Protein AF-F6DLI9-F1 (afdb_monomer_lite)

Organism: Desulforamulus ruminis (strain ATCC 23193 / DSM 2154 / NCIMB 8452 / DL) (NCBI:txid696281)

Structure (mmCIF, N/CA/C/O backbone):
data_AF-F6DLI9-F1
#
_entry.id   AF-F6DLI9-F1
#
loop_
_atom_site.group_PDB
_atom_site.id
_atom_site.type_symbol
_atom_site.label_atom_id
_atom_site.label_alt_id
_atom_site.label_comp_id
_atom_site.label_asym_id
_atom_site.label_entity_id
_atom_site.label_seq_id
_atom_site.pdbx_PDB_ins_code
_atom_site.Cartn_x
_atom_site.Cartn_y
_atom_site.Cartn_z
_atom_site.occupancy
_atom_site.B_iso_or_equiv
_atom_site.auth_seq_id
_atom_site.auth_comp_id
_atom_site.auth_asym_id
_atom_site.auth_atom_id
_atom_site.pdbx_PDB_model_num
ATOM 1 N N . MET A 1 1 ? 3.201 16.894 10.510 1.00 66.88 1 MET A N 1
ATOM 2 C CA . MET A 1 1 ? 3.672 15.906 9.509 1.00 66.88 1 MET A CA 1
ATOM 3 C C . MET A 1 1 ? 3.843 14.516 10.125 1.00 66.88 1 MET A C 1
ATOM 5 O O . MET A 1 1 ? 3.150 13.602 9.703 1.00 66.88 1 MET A O 1
ATOM 9 N N . LEU A 1 2 ? 4.632 14.368 11.197 1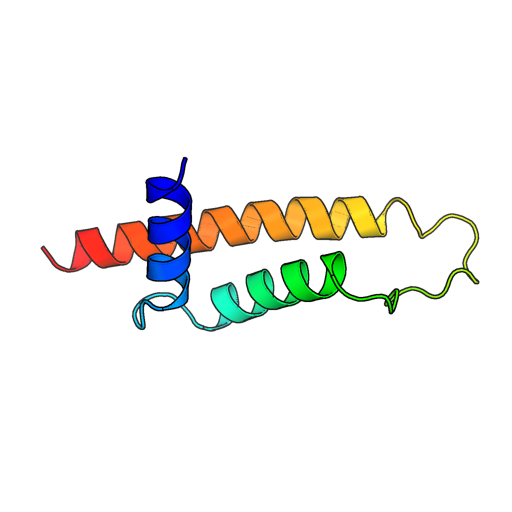.00 85.56 2 LEU A N 1
ATOM 10 C CA . LEU A 1 2 ? 4.956 13.072 11.821 1.00 85.56 2 LEU A CA 1
ATOM 11 C C . LEU A 1 2 ? 3.750 12.245 12.323 1.00 85.56 2 LEU A C 1
ATOM 13 O O . LEU A 1 2 ? 3.736 11.027 12.189 1.00 85.56 2 LEU A O 1
ATOM 17 N N . LYS A 1 3 ? 2.693 12.895 12.833 1.00 87.69 3 LYS A N 1
ATOM 18 C CA . LYS A 1 3 ? 1.468 12.206 13.293 1.00 87.69 3 LYS A CA 1
ATOM 19 C C . LYS A 1 3 ? 0.739 11.453 12.171 1.00 87.69 3 LYS A C 1
ATOM 21 O O . LYS A 1 3 ? 0.191 10.387 12.416 1.00 87.69 3 LYS A O 1
ATOM 26 N N . LYS A 1 4 ? 0.743 11.992 10.943 1.00 85.56 4 LYS A N 1
ATOM 27 C CA . LYS A 1 4 ? 0.113 11.341 9.779 1.00 85.56 4 LYS A CA 1
ATOM 28 C C . LYS A 1 4 ? 0.884 10.086 9.373 1.00 85.56 4 LYS A C 1
ATOM 30 O O . LYS A 1 4 ? 0.272 9.069 9.073 1.00 85.56 4 LYS A O 1
ATOM 35 N N . PHE A 1 5 ? 2.213 10.162 9.425 1.00 86.94 5 PHE A N 1
ATOM 36 C CA . PHE A 1 5 ? 3.091 9.025 9.170 1.00 86.94 5 PHE A CA 1
ATOM 37 C C . PHE A 1 5 ? 2.871 7.911 10.199 1.00 86.94 5 PHE A C 1
ATOM 39 O O . PHE A 1 5 ? 2.605 6.774 9.830 1.00 86.94 5 PHE A O 1
ATOM 46 N N . TRP A 1 6 ? 2.854 8.252 11.488 1.00 89.75 6 TRP A N 1
ATOM 47 C CA . TRP A 1 6 ? 2.553 7.286 12.546 1.00 89.75 6 TRP A CA 1
ATOM 48 C C . TRP A 1 6 ? 1.183 6.629 12.390 1.00 89.75 6 TRP A C 1
ATOM 50 O O . TRP A 1 6 ? 1.059 5.425 12.579 1.00 89.75 6 TRP A O 1
ATOM 60 N N . PHE A 1 7 ? 0.166 7.395 12.001 1.00 90.25 7 PHE A N 1
ATOM 61 C CA . PHE A 1 7 ? -1.167 6.856 11.744 1.00 90.25 7 PHE A CA 1
ATOM 62 C C . PHE A 1 7 ? -1.178 5.852 10.582 1.00 90.25 7 PHE A C 1
ATOM 64 O O . PHE A 1 7 ? -1.870 4.838 10.631 1.00 90.25 7 PHE A O 1
ATOM 71 N N . PHE A 1 8 ? -0.377 6.100 9.548 1.00 89.62 8 PHE A N 1
ATOM 72 C CA . PHE A 1 8 ? -0.211 5.167 8.439 1.00 89.62 8 PHE A CA 1
ATOM 73 C C . PHE A 1 8 ? 0.490 3.871 8.873 1.00 89.62 8 PHE A C 1
ATOM 75 O O . PHE A 1 8 ? 0.027 2.781 8.540 1.00 89.62 8 PHE A O 1
ATOM 82 N N . ILE A 1 9 ? 1.540 3.968 9.694 1.00 90.69 9 ILE A N 1
ATOM 83 C CA . ILE A 1 9 ? 2.195 2.792 10.289 1.00 90.69 9 ILE A CA 1
ATOM 84 C C . ILE A 1 9 ? 1.213 2.005 11.169 1.00 90.69 9 ILE A C 1
ATOM 86 O O . ILE A 1 9 ? 1.132 0.783 11.063 1.00 90.69 9 ILE A O 1
ATOM 90 N N . GLN A 1 10 ? 0.398 2.686 11.977 1.00 91.88 10 GLN A N 1
ATOM 91 C CA . GLN A 1 10 ? -0.657 2.040 12.764 1.00 91.88 10 GLN A CA 1
ATOM 92 C C . GLN A 1 10 ? -1.674 1.312 11.876 1.00 91.88 10 GLN A C 1
ATOM 94 O O . GLN A 1 10 ? -2.084 0.202 12.210 1.00 91.88 10 GLN A O 1
ATOM 99 N N . ALA A 1 11 ? -2.046 1.888 10.731 1.00 91.12 11 ALA A N 1
ATOM 100 C CA . ALA A 1 11 ? -2.933 1.242 9.768 1.00 91.12 11 ALA A CA 1
ATOM 101 C C . ALA A 1 11 ? -2.324 -0.033 9.161 1.00 91.12 11 ALA A C 1
ATOM 103 O O . ALA A 1 11 ? -3.024 -1.038 9.033 1.00 91.12 11 ALA A O 1
ATOM 104 N N . LEU A 1 12 ? -1.023 -0.029 8.852 1.00 90.62 12 LEU A N 1
ATOM 105 C CA . LEU A 1 12 ? -0.304 -1.213 8.365 1.00 90.62 12 LEU A CA 1
ATOM 106 C C . LEU A 1 12 ? -0.205 -2.315 9.432 1.00 90.62 12 LEU A C 1
ATOM 108 O O . LEU A 1 12 ? -0.399 -3.496 9.134 1.00 90.62 12 LEU A O 1
ATOM 112 N N . LEU A 1 13 ? 0.044 -1.942 10.686 1.00 92.00 13 LEU A N 1
ATOM 113 C CA . LEU A 1 13 ? 0.194 -2.891 11.792 1.00 92.00 13 LEU A CA 1
ATOM 114 C C . LEU A 1 13 ? -1.145 -3.399 12.348 1.00 92.00 13 LEU A C 1
ATOM 116 O O . LEU A 1 13 ? -1.175 -4.421 13.027 1.00 92.00 13 LEU A O 1
ATOM 120 N N . ASN A 1 14 ? -2.265 -2.735 12.053 1.00 91.00 14 ASN A N 1
ATOM 121 C CA . ASN A 1 14 ? -3.560 -3.106 12.616 1.00 91.00 14 ASN A CA 1
ATOM 122 C C . ASN A 1 14 ? -4.052 -4.464 12.059 1.00 91.00 14 ASN A C 1
ATOM 124 O O . ASN A 1 14 ? -4.271 -4.578 10.849 1.00 91.00 14 ASN A O 1
ATOM 128 N N . PRO A 1 15 ? -4.265 -5.496 12.900 1.00 89.38 15 PRO A N 1
ATOM 129 C CA . PRO A 1 15 ? -4.690 -6.828 12.454 1.00 89.38 15 PRO A CA 1
ATOM 130 C C . PRO A 1 15 ? -6.112 -6.862 11.871 1.00 89.38 15 PRO A C 1
ATOM 132 O O . PRO A 1 15 ? -6.433 -7.769 11.114 1.00 89.38 15 PRO A O 1
ATOM 135 N N . LEU A 1 16 ? -6.948 -5.867 12.179 1.00 89.94 16 LEU A N 1
ATOM 136 C CA . LEU A 1 16 ? -8.312 -5.733 11.656 1.00 89.94 16 LEU A CA 1
ATOM 137 C C . LEU A 1 16 ? -8.346 -5.184 10.223 1.00 89.94 16 LEU A C 1
ATOM 139 O O . LEU A 1 16 ? -9.386 -5.226 9.569 1.00 89.94 16 LEU A O 1
ATOM 143 N N . VAL A 1 17 ? -7.229 -4.642 9.730 1.00 91.88 17 VAL A N 1
ATOM 144 C CA . VAL A 1 17 ? -7.109 -4.210 8.335 1.00 91.88 17 VAL A CA 1
ATOM 145 C C . VAL A 1 17 ? -6.789 -5.434 7.471 1.00 91.88 17 VAL A C 1
ATOM 147 O O . VAL A 1 17 ? -5.824 -6.139 7.780 1.00 91.88 17 VAL A O 1
ATOM 150 N N . PRO A 1 18 ? -7.530 -5.679 6.372 1.00 92.62 18 PRO A N 1
ATOM 151 C CA . PRO A 1 18 ? -7.287 -6.817 5.490 1.00 92.62 18 PRO A CA 1
ATOM 152 C C . PRO A 1 18 ? -5.833 -6.899 5.016 1.00 92.62 18 PRO A C 1
ATOM 154 O O . PRO A 1 18 ? -5.302 -5.937 4.455 1.00 92.62 18 PRO A O 1
ATOM 157 N N . SER A 1 19 ? -5.204 -8.070 5.168 1.00 91.00 19 SER A N 1
ATOM 158 C CA . SER A 1 19 ? -3.806 -8.292 4.766 1.00 91.00 19 SER A CA 1
ATOM 159 C C . SER A 1 19 ? -3.567 -7.997 3.286 1.00 91.00 19 SER A C 1
ATOM 161 O O . SER A 1 19 ? -2.521 -7.465 2.932 1.00 91.00 19 SER A O 1
ATOM 163 N N . ARG A 1 20 ? -4.570 -8.239 2.428 1.00 91.31 20 ARG A N 1
ATOM 164 C CA . ARG A 1 20 ? -4.525 -7.899 0.998 1.00 91.31 20 ARG A CA 1
ATOM 165 C C . ARG A 1 20 ? -4.151 -6.433 0.752 1.00 91.31 20 ARG A C 1
ATOM 167 O O . ARG A 1 20 ? -3.277 -6.173 -0.063 1.00 91.31 20 ARG A O 1
ATOM 174 N N . LEU A 1 21 ? -4.760 -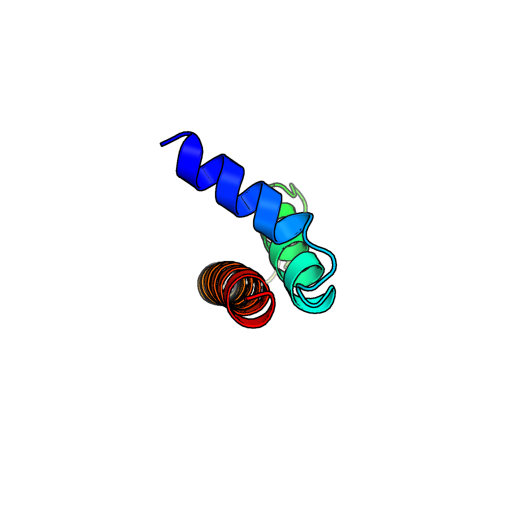5.488 1.475 1.00 91.31 21 LEU A N 1
ATOM 175 C CA . LEU A 1 21 ? -4.460 -4.059 1.307 1.00 91.31 21 LEU A CA 1
ATOM 176 C C . LEU A 1 21 ? -3.024 -3.732 1.723 1.00 91.31 21 LEU A C 1
ATOM 178 O O . LEU A 1 21 ? -2.368 -2.914 1.087 1.00 91.31 21 LEU A O 1
ATOM 182 N N . LYS A 1 22 ? -2.521 -4.399 2.765 1.00 90.94 22 LYS A N 1
ATOM 183 C CA . LYS A 1 22 ? -1.142 -4.228 3.236 1.00 90.94 22 LYS A CA 1
ATOM 184 C C . LYS A 1 22 ? -0.144 -4.704 2.186 1.00 90.94 22 LYS A C 1
ATOM 186 O O . LYS A 1 22 ? 0.803 -3.982 1.899 1.00 90.94 22 LYS A O 1
ATOM 191 N N . TYR A 1 23 ? -0.382 -5.875 1.592 1.00 91.06 23 TYR A N 1
ATOM 192 C CA . TYR A 1 23 ? 0.469 -6.416 0.532 1.00 91.06 23 TYR A CA 1
ATOM 193 C C . TYR A 1 23 ? 0.441 -5.558 -0.731 1.00 91.06 23 TYR A C 1
ATOM 195 O O . TYR A 1 23 ? 1.490 -5.321 -1.314 1.00 91.06 23 TYR A O 1
ATOM 203 N N . GLU A 1 24 ? -0.723 -5.046 -1.133 1.00 89.50 24 GLU A N 1
ATOM 204 C CA . GLU A 1 24 ? -0.833 -4.177 -2.312 1.00 89.50 24 GLU A CA 1
ATOM 205 C C . GLU A 1 24 ? -0.093 -2.842 -2.108 1.00 89.50 24 GLU A C 1
ATOM 207 O O . GLU A 1 24 ? 0.640 -2.400 -2.990 1.00 89.50 24 GLU A O 1
ATOM 212 N N . VAL A 1 25 ? -0.224 -2.219 -0.929 1.00 89.94 25 VAL A N 1
ATOM 213 C CA . VAL A 1 25 ? 0.516 -0.992 -0.583 1.00 89.94 25 VAL A CA 1
ATOM 214 C C . VAL A 1 25 ? 2.018 -1.262 -0.479 1.00 89.94 25 VAL A C 1
ATOM 216 O O . VAL A 1 25 ? 2.811 -0.483 -1.002 1.00 89.94 25 VAL A O 1
ATOM 219 N N . ALA A 1 26 ? 2.418 -2.371 0.149 1.00 88.12 26 ALA A N 1
ATOM 220 C CA . ALA A 1 26 ? 3.819 -2.778 0.222 1.00 88.12 26 ALA A CA 1
ATOM 221 C C . ALA A 1 26 ? 4.400 -3.049 -1.173 1.00 88.12 26 ALA A C 1
ATOM 223 O O . ALA A 1 26 ? 5.501 -2.596 -1.455 1.00 88.12 26 ALA A O 1
ATOM 224 N N . GLY A 1 27 ? 3.648 -3.704 -2.062 1.00 86.69 27 GLY A N 1
ATOM 225 C CA . GLY A 1 27 ? 4.042 -3.941 -3.451 1.00 86.69 27 GLY A CA 1
ATOM 226 C C . GLY A 1 27 ? 4.253 -2.645 -4.231 1.00 86.69 27 GLY A C 1
ATOM 227 O O . GLY A 1 27 ? 5.248 -2.522 -4.934 1.00 86.69 27 GLY A O 1
ATOM 228 N N . CYS A 1 28 ? 3.389 -1.642 -4.037 1.00 85.00 28 CYS A N 1
ATOM 229 C CA . CYS A 1 28 ? 3.586 -0.319 -4.640 1.00 85.00 28 CYS A CA 1
ATOM 230 C C . CYS A 1 28 ? 4.849 0.372 -4.100 1.00 85.00 28 CYS A C 1
ATOM 232 O O . CYS A 1 28 ? 5.606 0.948 -4.870 1.00 85.00 28 CYS A O 1
ATOM 234 N N . ILE A 1 29 ? 5.108 0.306 -2.788 1.00 85.12 29 ILE A N 1
ATOM 235 C CA . ILE A 1 29 ? 6.328 0.879 -2.189 1.00 85.12 29 ILE A CA 1
ATOM 236 C C . ILE A 1 29 ? 7.576 0.168 -2.720 1.00 85.12 29 ILE A C 1
ATOM 238 O O . ILE A 1 29 ? 8.555 0.826 -3.057 1.00 85.12 29 ILE A O 1
ATOM 242 N N . VAL A 1 30 ? 7.531 -1.163 -2.813 1.00 85.06 30 VAL A N 1
ATOM 243 C CA . VAL A 1 30 ? 8.615 -1.957 -3.391 1.00 85.06 30 VAL A CA 1
ATOM 244 C C . VAL A 1 30 ? 8.830 -1.563 -4.844 1.00 85.06 30 VAL A C 1
ATOM 246 O O . VAL A 1 30 ? 9.974 -1.342 -5.190 1.00 85.06 30 VAL A O 1
ATOM 249 N N . TYR A 1 31 ? 7.786 -1.374 -5.657 1.00 75.44 31 TYR A N 1
ATOM 250 C CA . TYR A 1 31 ? 7.924 -0.870 -7.030 1.00 75.44 31 TYR A CA 1
ATOM 251 C C . TYR A 1 31 ? 8.661 0.478 -7.077 1.00 75.44 31 TYR A C 1
ATOM 253 O O . TYR A 1 31 ? 9.631 0.610 -7.806 1.00 75.44 31 TYR A O 1
ATOM 261 N N . PHE A 1 32 ? 8.279 1.445 -6.234 1.00 74.88 32 PHE A N 1
ATOM 262 C CA . PHE A 1 32 ? 8.923 2.769 -6.201 1.00 74.88 32 PHE A CA 1
ATOM 263 C C . PHE A 1 32 ? 10.377 2.768 -5.695 1.00 74.88 32 PHE A C 1
ATOM 265 O O . PHE A 1 32 ? 11.111 3.714 -5.971 1.00 74.88 32 PHE A O 1
ATOM 272 N N . ILE A 1 33 ? 10.779 1.769 -4.903 1.00 76.50 33 ILE A N 1
ATOM 273 C CA . ILE A 1 33 ? 12.141 1.643 -4.346 1.00 76.50 33 ILE A CA 1
ATOM 274 C C . ILE A 1 33 ? 12.992 0.661 -5.168 1.00 76.50 33 ILE A C 1
ATOM 276 O O . ILE A 1 33 ? 14.222 0.698 -5.109 1.00 76.50 33 ILE A O 1
ATOM 280 N N . SER A 1 34 ? 12.347 -0.241 -5.903 1.00 72.06 34 SER A N 1
ATOM 281 C CA . SER A 1 34 ? 12.979 -1.311 -6.656 1.00 72.06 34 SER A CA 1
ATOM 2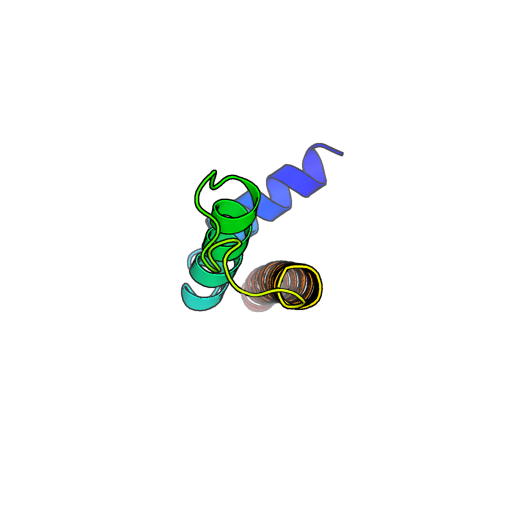82 C C . SER A 1 34 ? 13.808 -0.722 -7.797 1.00 72.06 34 SER A C 1
ATOM 284 O O . SER A 1 34 ? 13.266 0.011 -8.615 1.00 72.06 34 SER A O 1
ATOM 286 N N . PRO A 1 35 ? 15.097 -1.086 -7.913 1.00 57.59 35 PRO A N 1
ATOM 287 C CA . PRO A 1 35 ? 15.891 -0.812 -9.110 1.00 57.59 35 PRO A CA 1
ATOM 288 C C . PRO A 1 35 ? 15.525 -1.749 -10.277 1.00 57.59 35 PRO A C 1
ATOM 290 O O . PRO A 1 35 ? 16.143 -1.687 -11.334 1.00 57.59 35 PRO A O 1
ATOM 293 N N . ILE A 1 36 ? 14.590 -2.678 -10.052 1.00 56.03 36 ILE A N 1
ATOM 294 C CA . ILE A 1 36 ? 14.085 -3.637 -11.030 1.00 56.03 36 ILE A CA 1
ATOM 295 C C . ILE A 1 36 ? 12.760 -3.091 -11.555 1.00 56.03 36 ILE A C 1
ATOM 297 O O . ILE A 1 36 ? 11.753 -3.148 -10.841 1.00 56.03 36 ILE A O 1
ATOM 301 N N . ASP A 1 37 ? 12.773 -2.614 -12.796 1.00 58.31 37 ASP A N 1
ATOM 302 C CA . ASP A 1 37 ? 11.558 -2.368 -13.560 1.00 58.31 37 ASP A CA 1
ATOM 303 C C . ASP A 1 37 ? 10.925 -3.712 -13.934 1.00 58.31 37 ASP A C 1
ATOM 305 O O . ASP A 1 37 ? 11.539 -4.573 -14.570 1.00 58.31 37 ASP A O 1
ATOM 309 N N . PHE A 1 38 ? 9.672 -3.915 -13.521 1.00 54.97 38 PHE A N 1
ATOM 310 C CA . PHE A 1 38 ? 8.892 -5.095 -13.920 1.00 54.97 38 PHE A CA 1
ATOM 311 C C . PHE A 1 38 ? 8.630 -5.133 -15.432 1.00 54.97 38 PHE A C 1
ATOM 313 O O . PHE A 1 38 ? 8.306 -6.192 -15.973 1.00 54.97 38 PHE A O 1
ATOM 320 N N . ILE A 1 39 ? 8.769 -3.989 -16.102 1.00 55.97 39 ILE A N 1
ATOM 321 C CA . ILE A 1 39 ? 8.693 -3.839 -17.547 1.00 55.97 39 ILE A CA 1
ATOM 322 C C . ILE A 1 39 ? 10.103 -3.474 -18.013 1.00 55.97 39 ILE A C 1
ATOM 324 O O . ILE A 1 39 ? 10.528 -2.340 -17.828 1.00 55.97 39 ILE A O 1
ATOM 328 N N . PRO A 1 40 ? 10.857 -4.422 -18.589 1.00 52.84 40 PRO A N 1
ATOM 329 C CA . PRO A 1 40 ? 12.155 -4.115 -19.164 1.00 52.84 40 PRO A CA 1
ATOM 330 C C . PRO A 1 40 ? 12.000 -3.018 -20.222 1.00 52.84 40 PRO A C 1
ATOM 332 O O . PRO A 1 40 ? 11.082 -3.095 -21.042 1.00 52.84 40 PRO A O 1
ATOM 335 N N . ASP A 1 41 ? 12.945 -2.077 -20.273 1.00 54.44 41 ASP A N 1
ATOM 336 C CA . ASP A 1 41 ? 13.045 -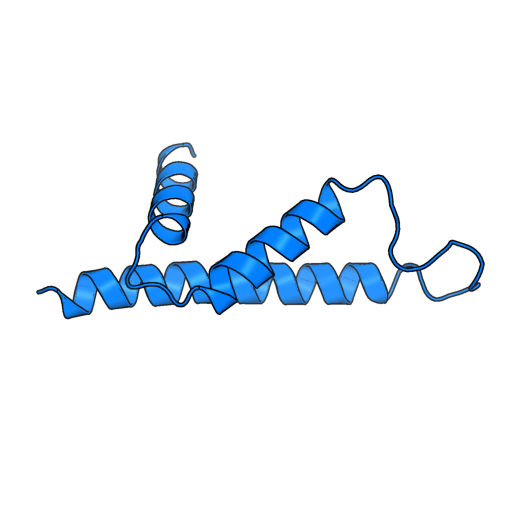0.961 -21.239 1.00 54.44 41 ASP A CA 1
ATOM 337 C C . ASP A 1 41 ? 13.039 -1.365 -22.739 1.00 54.44 41 ASP A C 1
ATOM 339 O O . ASP A 1 41 ? 13.233 -0.542 -23.632 1.00 54.44 41 ASP A O 1
ATOM 343 N N . PHE A 1 42 ? 12.810 -2.640 -23.060 1.00 54.59 42 PHE A N 1
ATOM 344 C CA . PHE A 1 42 ? 12.737 -3.194 -24.412 1.00 54.59 42 PHE A CA 1
ATOM 345 C C . PHE A 1 42 ? 11.439 -2.878 -25.170 1.00 54.59 42 PHE A C 1
ATOM 347 O O . PHE A 1 42 ? 11.359 -3.170 -26.365 1.00 54.59 42 PHE A O 1
ATOM 354 N N . ILE A 1 43 ? 10.420 -2.308 -24.518 1.00 58.81 43 ILE A N 1
ATOM 355 C CA . ILE A 1 43 ? 9.141 -1.981 -25.159 1.00 58.81 43 ILE A CA 1
ATOM 356 C C . ILE A 1 43 ? 9.070 -0.462 -25.388 1.00 58.81 43 ILE A C 1
ATOM 358 O O . ILE A 1 43 ? 8.788 0.299 -24.459 1.00 58.81 43 ILE A O 1
ATOM 362 N N . PRO A 1 44 ? 9.296 0.021 -26.624 1.00 49.47 44 PRO A N 1
ATOM 363 C CA . PRO A 1 44 ? 9.132 1.434 -26.919 1.00 49.47 44 PRO A CA 1
ATOM 364 C C . PRO A 1 44 ? 7.643 1.778 -26.747 1.00 49.47 44 PRO A C 1
ATOM 366 O O . PRO A 1 44 ? 6.800 1.154 -27.385 1.00 49.47 44 PRO A O 1
ATOM 369 N N . LEU A 1 45 ? 7.342 2.763 -25.887 1.00 59.03 45 LEU A N 1
ATOM 370 C CA . LEU A 1 45 ? 6.021 3.311 -25.491 1.00 59.03 45 LEU A CA 1
ATOM 371 C C . LEU A 1 45 ? 5.356 2.817 -24.183 1.00 59.03 45 LEU A C 1
ATOM 373 O O . LEU A 1 45 ? 4.395 3.466 -23.766 1.00 59.03 45 LEU A O 1
ATOM 377 N N . SER A 1 46 ? 5.817 1.770 -23.488 1.00 60.16 46 SER A N 1
ATOM 378 C CA . SER A 1 46 ? 5.095 1.277 -22.289 1.00 60.16 46 SER A CA 1
ATOM 379 C C . SER A 1 46 ? 5.428 2.007 -20.982 1.00 60.16 46 SER A C 1
ATOM 381 O O . SER A 1 46 ? 4.516 2.206 -20.182 1.00 60.16 46 SER A O 1
ATOM 383 N N . GLY A 1 47 ? 6.670 2.475 -20.818 1.00 58.22 47 GLY A N 1
ATOM 384 C CA . GLY A 1 47 ? 7.243 2.988 -19.556 1.00 58.22 47 GLY A CA 1
ATOM 385 C C . GLY A 1 47 ? 6.678 4.298 -18.983 1.00 58.22 47 GLY A C 1
ATOM 386 O O . GLY A 1 47 ? 7.322 4.942 -18.171 1.00 58.22 47 GLY A O 1
ATOM 387 N N . ARG A 1 48 ? 5.536 4.794 -19.474 1.00 64.19 48 ARG A N 1
ATOM 388 C CA . ARG A 1 48 ? 4.838 5.971 -18.901 1.00 64.19 48 ARG A CA 1
ATOM 389 C C . ARG A 1 48 ? 3.409 5.667 -18.475 1.00 64.19 48 ARG A C 1
ATOM 391 O O . ARG A 1 48 ? 2.843 6.377 -17.643 1.00 64.19 48 ARG A O 1
ATOM 398 N N . ALA A 1 49 ? 2.790 4.670 -19.104 1.00 70.75 49 ALA A N 1
ATOM 399 C CA . ALA A 1 49 ? 1.420 4.277 -18.807 1.00 70.75 49 ALA A CA 1
ATOM 400 C C . ALA A 1 49 ? 1.373 3.354 -17.581 1.00 70.75 49 ALA A C 1
ATOM 402 O O . ALA A 1 49 ? 0.462 3.465 -16.764 1.00 70.75 49 ALA A O 1
ATOM 403 N N . ASP A 1 50 ? 2.370 2.488 -17.435 1.00 72.12 50 ASP A N 1
ATOM 404 C CA . ASP A 1 50 ? 2.598 1.638 -16.267 1.00 72.12 50 ASP A CA 1
ATOM 405 C C . ASP A 1 50 ? 2.802 2.439 -14.976 1.00 72.12 50 ASP A C 1
ATOM 407 O O . ASP A 1 50 ? 2.097 2.190 -13.996 1.00 72.12 50 ASP A O 1
ATOM 411 N N . ASP A 1 51 ? 3.649 3.464 -14.992 1.00 74.31 51 ASP A N 1
ATOM 412 C CA . ASP A 1 51 ? 3.902 4.329 -13.839 1.00 74.31 51 ASP A CA 1
ATOM 413 C C . ASP A 1 51 ? 2.630 5.037 -13.360 1.00 74.31 51 ASP A C 1
ATOM 415 O O . ASP A 1 51 ? 2.358 5.114 -12.158 1.00 74.31 51 ASP A O 1
ATOM 419 N N . LEU A 1 52 ? 1.793 5.508 -14.291 1.00 82.25 52 LEU A N 1
ATOM 420 C CA . LEU A 1 52 ? 0.493 6.103 -13.966 1.00 82.25 52 LEU A CA 1
ATOM 421 C C . LEU A 1 52 ? -0.461 5.082 -13.347 1.00 82.25 52 LEU A C 1
ATOM 423 O O . LEU A 1 52 ? -1.173 5.404 -12.391 1.00 82.25 52 LEU A O 1
ATOM 427 N N . VAL A 1 53 ? -0.480 3.854 -13.866 1.00 83.69 53 VAL A N 1
ATOM 428 C CA . VAL A 1 53 ? -1.313 2.777 -13.321 1.00 83.69 53 VAL A CA 1
ATOM 429 C C . VAL A 1 53 ? -0.868 2.429 -11.904 1.00 83.69 53 VAL A C 1
ATOM 431 O O . VAL A 1 53 ? -1.716 2.370 -11.009 1.00 83.69 53 VAL A O 1
ATOM 434 N N . VAL A 1 54 ? 0.435 2.260 -11.667 1.00 83.00 54 VAL A N 1
ATOM 435 C CA . VAL A 1 54 ? 0.975 1.951 -10.335 1.00 83.00 54 VAL A CA 1
ATOM 436 C C . VAL A 1 54 ? 0.734 3.106 -9.366 1.00 83.00 54 VAL A C 1
ATOM 438 O O . VAL A 1 54 ? 0.317 2.871 -8.230 1.00 83.00 54 VAL A O 1
ATOM 441 N N . LEU A 1 55 ? 0.894 4.354 -9.807 1.00 85.31 55 LEU A N 1
ATOM 442 C CA . LEU A 1 55 ? 0.628 5.532 -8.984 1.00 85.31 55 LEU A CA 1
ATOM 443 C C . LEU A 1 55 ? -0.847 5.616 -8.571 1.00 85.31 55 LEU A C 1
ATOM 445 O O . LEU A 1 55 ? -1.157 5.714 -7.380 1.00 85.31 55 LEU A O 1
ATOM 449 N N . LEU A 1 56 ? -1.768 5.561 -9.537 1.00 88.31 56 LEU A N 1
ATOM 450 C CA . LEU A 1 56 ? -3.207 5.638 -9.270 1.00 88.31 56 LEU A CA 1
ATOM 451 C C . LEU A 1 56 ? -3.665 4.474 -8.390 1.00 88.31 56 LEU A C 1
ATOM 453 O O . LEU A 1 56 ? -4.454 4.660 -7.454 1.00 88.31 56 LEU A O 1
ATOM 457 N N . TRP A 1 57 ? -3.145 3.278 -8.656 1.00 88.50 57 TRP A N 1
ATOM 458 C CA . TRP A 1 57 ? -3.450 2.102 -7.862 1.00 88.50 57 TRP A CA 1
ATOM 459 C C . TRP A 1 57 ? -2.908 2.240 -6.434 1.00 88.50 57 TRP A C 1
ATOM 461 O O . TRP A 1 57 ? -3.675 2.068 -5.482 1.00 88.50 57 TRP A O 1
ATOM 471 N N . GLY A 1 58 ? -1.647 2.634 -6.263 1.00 88.50 58 GLY A N 1
ATOM 472 C CA . GLY A 1 58 ? -1.017 2.840 -4.960 1.00 88.50 58 GLY A CA 1
ATOM 473 C C . GLY A 1 58 ? -1.734 3.894 -4.118 1.00 88.50 58 GLY A C 1
ATOM 474 O O . GLY A 1 58 ? -2.031 3.647 -2.945 1.00 88.50 58 GLY A O 1
ATOM 475 N N . VAL A 1 59 ? -2.122 5.024 -4.720 1.00 90.06 59 VAL A N 1
ATOM 476 C CA . VAL A 1 59 ? -2.914 6.069 -4.046 1.00 90.06 59 VAL A CA 1
ATOM 477 C C . VAL A 1 59 ? -4.265 5.520 -3.592 1.00 90.06 59 VAL A C 1
ATOM 479 O O . VAL A 1 59 ? -4.648 5.697 -2.429 1.00 90.06 59 VAL A O 1
ATOM 482 N N . LYS A 1 60 ? -4.973 4.801 -4.471 1.00 93.06 60 LYS A N 1
ATOM 483 C CA . LYS A 1 60 ? -6.260 4.188 -4.130 1.00 93.06 60 LYS A CA 1
ATOM 484 C C . LYS A 1 60 ? -6.122 3.192 -2.975 1.00 93.06 60 LYS A C 1
ATOM 486 O O . LYS A 1 60 ? -6.935 3.224 -2.053 1.00 93.06 60 LYS A O 1
ATO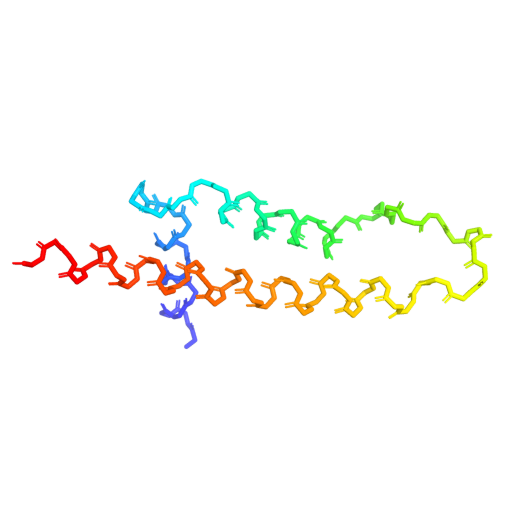M 491 N N . ARG A 1 61 ? -5.093 2.337 -2.974 1.00 92.88 61 ARG A N 1
ATOM 492 C CA . ARG A 1 61 ? -4.891 1.359 -1.886 1.00 92.88 61 ARG A CA 1
ATOM 493 C C . ARG A 1 61 ? -4.422 1.998 -0.592 1.00 92.88 61 ARG A C 1
ATOM 495 O O . ARG A 1 61 ? -4.875 1.577 0.468 1.00 92.88 61 ARG A O 1
ATOM 502 N N . GLY A 1 62 ? -3.620 3.057 -0.657 1.00 91.38 62 GLY A N 1
ATOM 503 C CA . GLY A 1 62 ? -3.291 3.868 0.515 1.00 91.38 62 GLY A CA 1
ATOM 504 C C . GLY A 1 62 ? -4.541 4.483 1.156 1.00 91.38 62 GLY A C 1
ATOM 505 O O . GLY A 1 62 ? -4.706 4.426 2.378 1.00 91.38 62 GLY A O 1
ATOM 506 N N . TYR A 1 63 ? -5.463 5.003 0.339 1.00 93.88 63 TYR A N 1
ATOM 507 C CA . TYR A 1 63 ? -6.757 5.498 0.815 1.00 93.88 63 TYR A CA 1
ATOM 508 C C . TYR A 1 63 ? -7.611 4.380 1.431 1.00 93.88 63 TYR A C 1
ATOM 510 O O . TYR A 1 63 ? -8.107 4.537 2.551 1.00 93.88 63 TYR A O 1
ATOM 518 N N . ASP A 1 64 ? -7.740 3.243 0.741 1.00 93.75 64 ASP A N 1
ATOM 519 C CA . ASP A 1 64 ? -8.520 2.090 1.205 1.00 93.75 64 ASP A CA 1
ATOM 520 C C . ASP A 1 64 ? -7.959 1.527 2.531 1.00 93.75 64 ASP A C 1
ATOM 522 O O . ASP A 1 64 ? -8.729 1.193 3.434 1.00 93.75 64 ASP A O 1
ATOM 526 N N . LEU A 1 65 ? -6.632 1.511 2.709 1.00 93.94 65 LEU A N 1
ATOM 527 C CA . LEU A 1 65 ? -5.956 1.103 3.948 1.00 93.94 65 LEU A CA 1
ATOM 528 C C . LEU A 1 65 ? -6.299 2.032 5.123 1.00 93.94 65 LEU A C 1
ATOM 530 O O . LEU A 1 65 ? -6.682 1.569 6.200 1.00 93.94 65 LEU A O 1
ATOM 534 N N . ILE A 1 66 ? -6.210 3.348 4.915 1.00 93.94 66 ILE A N 1
ATOM 535 C CA . ILE A 1 66 ? -6.562 4.350 5.932 1.00 93.94 66 ILE A CA 1
ATOM 536 C C . ILE A 1 66 ? -8.052 4.270 6.281 1.00 93.94 66 ILE A C 1
ATOM 538 O O . ILE A 1 66 ? -8.423 4.374 7.455 1.00 93.94 66 ILE A O 1
A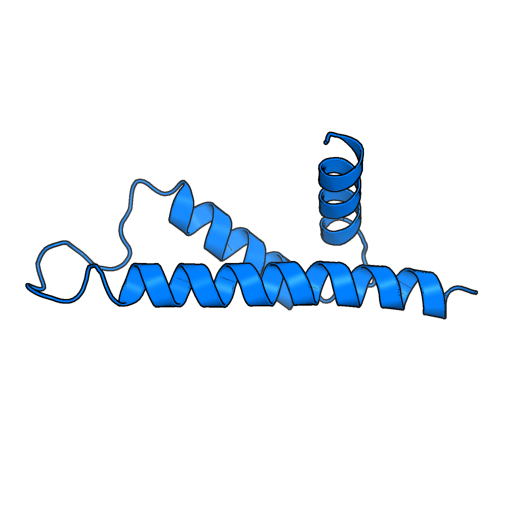TOM 542 N N . LYS A 1 67 ? -8.913 4.080 5.277 1.00 93.75 67 LYS A N 1
ATOM 543 C CA . LYS A 1 67 ? -10.359 3.930 5.457 1.00 93.75 67 LYS A CA 1
ATOM 544 C C . LYS A 1 67 ? -10.689 2.677 6.268 1.00 93.75 67 LYS A C 1
ATOM 546 O O . LYS A 1 67 ? -11.417 2.785 7.254 1.00 93.75 67 LYS A O 1
ATOM 551 N N . ALA A 1 68 ? -10.110 1.530 5.912 1.00 92.06 68 ALA A N 1
ATOM 552 C CA . ALA A 1 68 ? -10.273 0.279 6.650 1.00 92.06 68 ALA A CA 1
ATOM 553 C C . ALA A 1 68 ? -9.779 0.412 8.098 1.00 92.06 68 ALA A C 1
ATOM 555 O O . ALA A 1 68 ? -10.458 -0.015 9.032 1.00 92.06 68 ALA A O 1
ATOM 556 N N . HIS A 1 69 ? -8.643 1.084 8.309 1.00 92.75 69 HIS A N 1
ATOM 557 C CA . HIS A 1 69 ? -8.131 1.356 9.648 1.00 92.75 69 HIS A CA 1
ATOM 558 C C . HIS A 1 69 ? -9.097 2.219 10.471 1.00 92.75 69 HIS A C 1
ATOM 560 O O . HIS A 1 69 ? -9.447 1.844 11.590 1.00 92.75 69 HIS A O 1
ATOM 566 N N . LYS A 1 70 ? -9.608 3.324 9.913 1.00 91.81 70 LYS A N 1
ATOM 567 C CA . LYS A 1 70 ? -10.621 4.160 10.583 1.00 91.81 70 LYS A CA 1
ATOM 568 C C . LYS A 1 70 ? -11.894 3.383 10.911 1.00 91.81 70 LYS A C 1
ATOM 570 O O . LYS A 1 70 ? -12.411 3.515 12.017 1.00 91.81 70 LYS A O 1
ATOM 575 N N . GLN A 1 71 ? -12.377 2.561 9.982 1.00 91.69 71 GLN A N 1
ATOM 576 C CA . GLN A 1 71 ? -13.557 1.728 10.202 1.00 91.69 71 GLN A CA 1
ATOM 577 C C . GLN A 1 71 ? -13.321 0.728 11.338 1.00 91.69 71 GLN A C 1
ATOM 579 O O . GLN A 1 71 ? -14.178 0.588 12.202 1.00 91.69 71 GLN A O 1
ATOM 584 N N . SER A 1 72 ? -12.134 0.120 11.410 1.00 88.56 72 SER A N 1
ATOM 585 C CA . SER A 1 72 ? -11.775 -0.786 12.508 1.00 88.56 72 SER A CA 1
ATOM 586 C C . SER A 1 72 ? -11.732 -0.105 13.881 1.00 88.56 72 SER A C 1
ATOM 588 O O . SER A 1 72 ? -12.043 -0.740 14.881 1.00 88.56 72 SER A O 1
ATOM 590 N N . LEU A 1 73 ? -11.381 1.186 13.938 1.00 89.19 73 LEU A N 1
ATOM 591 C CA . LEU A 1 73 ? -11.413 1.978 15.172 1.00 89.19 73 LEU A CA 1
ATOM 592 C C . LEU A 1 73 ? -12.844 2.371 15.555 1.00 89.19 73 LEU A C 1
ATOM 594 O O . LEU A 1 73 ? -13.173 2.399 16.736 1.00 89.19 73 LEU A O 1
ATOM 598 N N . SER A 1 74 ? -13.691 2.659 14.562 1.00 86.38 74 SER A N 1
ATOM 599 C CA . SER A 1 74 ? -15.101 2.997 14.780 1.00 86.38 74 SER A CA 1
ATOM 600 C C . SER A 1 74 ? -15.930 1.794 15.219 1.00 86.38 74 SER A C 1
ATOM 602 O O . SER A 1 74 ? -16.801 1.953 16.059 1.00 86.38 74 SER A O 1
ATOM 604 N N . ASN A 1 75 ? -15.664 0.608 14.666 1.00 78.38 75 ASN A N 1
ATOM 605 C CA . ASN A 1 75 ? -16.413 -0.619 14.956 1.00 78.38 75 ASN A CA 1
ATOM 606 C C . ASN A 1 75 ? -16.015 -1.267 16.297 1.00 78.38 75 ASN A C 1
ATOM 608 O O . ASN A 1 75 ? -16.560 -2.298 16.672 1.00 78.38 75 ASN A O 1
ATOM 612 N N . LYS A 1 76 ? -15.006 -0.705 16.978 1.00 62.72 76 LYS A N 1
ATOM 613 C CA . LYS A 1 76 ? -14.517 -1.144 18.293 1.00 62.72 76 LYS A CA 1
ATOM 614 C C . LYS A 1 76 ? -15.117 -0.329 19.453 1.00 62.72 76 LYS A C 1
ATOM 616 O O . LYS A 1 76 ? -14.772 -0.600 20.600 1.00 62.72 76 LYS A O 1
ATOM 621 N N . LYS A 1 77 ? -15.928 0.689 19.141 1.00 52.34 77 LYS A N 1
ATOM 622 C CA . LYS A 1 77 ? -16.762 1.454 20.077 1.00 52.34 77 LYS A CA 1
ATOM 623 C C . LYS A 1 77 ? -18.153 0.844 20.123 1.00 52.34 77 LYS A C 1
ATOM 625 O O . LYS A 1 77 ? -18.729 0.877 21.227 1.00 52.34 77 LYS A O 1
#

InterPro domains:
  IPR010652 Domain of unknown function DUF1232 [PF06803] (24-57)

Foldseek 3Di:
DVVVVVLLVCLLPPPQQDVVLNVLLVVLVCCVVPPDDPDPPPDPPDVPVVVVVSVVSNVVSSVSSSVSSVVVVVVVD

Radius of gyration: 15.18 Å; chains: 1; bounding box: 33×24×47 Å

pLDDT: mean 80.92, std 13.71, range [49.47, 93.94]

Sequence (77 aa):
MLKKFWFFIQALLNPLVPSRLKYEVAGCIVYFISPIDFIPDFIPLSGRADDLVVLLWGVKRGYDLIKAHKQSLSNKK

Secondary structure (DSSP, 8-state):
-HHHHHHHHHHHH-TTS-HHHHHHHHHHHHHHH-SS-SS-TTSTTTTTHHHHHHHHHHHHHHHHHHHHHHHHHHTT-